Protein AF-A0A968T4H9-F1 (afdb_monomer_lite)

Foldseek 3Di:
DDDDDDDDDDDDDEDQDDDVVVVVVQVVCCVPVVDQKDKYWYPDDPDIDIDIDGD

Rad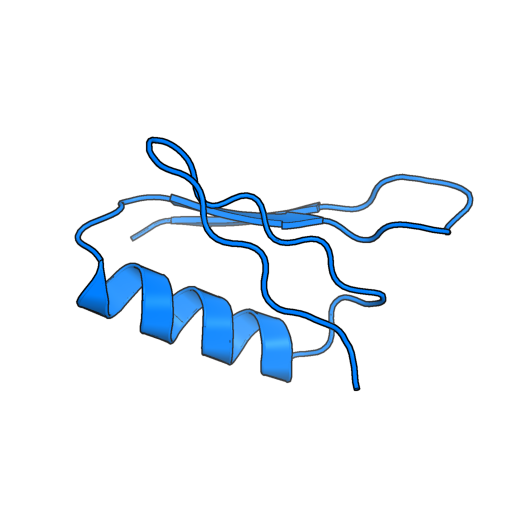ius of gyration: 11.29 Å; chains: 1; bounding box: 28×24×32 Å

Structure (mmCIF, N/CA/C/O backbone):
data_AF-A0A968T4H9-F1
#
_entry.id   AF-A0A968T4H9-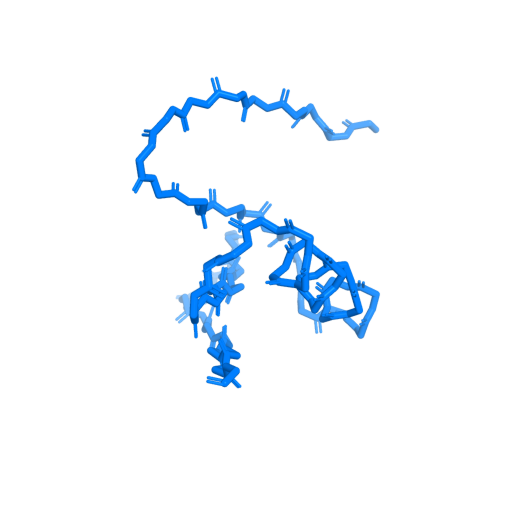F1
#
loop_
_atom_site.group_PDB
_atom_site.id
_atom_site.type_symbol
_atom_site.label_atom_id
_atom_site.lab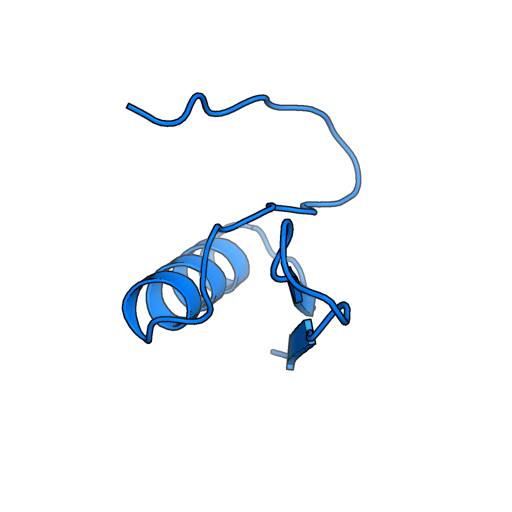el_alt_id
_atom_site.label_comp_id
_atom_site.label_asym_id
_atom_site.label_entity_id
_atom_site.label_seq_id
_atom_site.pdbx_PDB_ins_code
_atom_site.Cartn_x
_atom_site.Cartn_y
_atom_site.Cartn_z
_atom_site.occupancy
_atom_site.B_iso_or_equiv
_atom_site.auth_seq_id
_atom_site.auth_comp_id
_atom_site.auth_asym_id
_atom_site.auth_atom_id
_atom_site.pdbx_PDB_model_num
ATOM 1 N N . MET A 1 1 ? 18.998 2.941 -0.565 1.00 33.66 1 MET A N 1
ATOM 2 C CA . MET A 1 1 ? 18.208 3.712 0.412 1.00 33.66 1 MET A CA 1
ATOM 3 C C . MET A 1 1 ? 17.117 4.431 -0.351 1.00 33.66 1 MET A C 1
ATOM 5 O O . MET A 1 1 ? 17.449 5.218 -1.223 1.00 33.66 1 MET A O 1
ATOM 9 N N . SER A 1 2 ? 15.855 4.119 -0.089 1.00 30.08 2 SER A N 1
ATOM 10 C CA . SER A 1 2 ? 14.713 4.918 -0.538 1.00 30.08 2 SER A CA 1
ATOM 11 C C . SER A 1 2 ? 14.174 5.655 0.685 1.00 30.08 2 SER A C 1
ATOM 13 O O . SER A 1 2 ? 13.865 5.016 1.692 1.00 30.08 2 SER A O 1
ATOM 15 N N . GLU A 1 3 ? 14.170 6.985 0.616 1.00 34.00 3 GLU A N 1
ATOM 16 C CA . GLU A 1 3 ? 13.754 7.899 1.683 1.00 34.00 3 GLU A CA 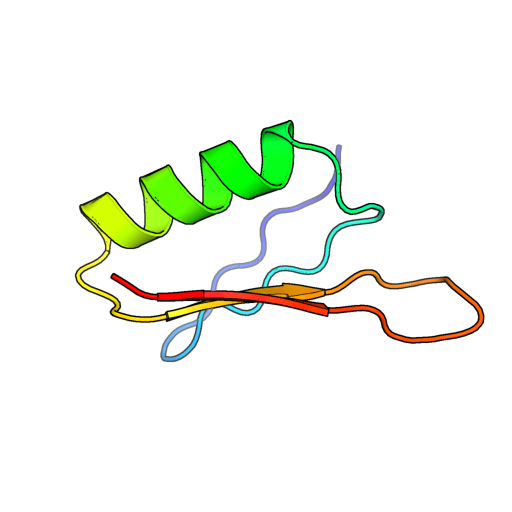1
ATOM 17 C C . GLU A 1 3 ? 12.276 7.733 2.051 1.00 34.00 3 GLU A C 1
ATOM 19 O O . GLU A 1 3 ? 11.421 7.498 1.196 1.00 34.00 3 GLU A O 1
ATOM 24 N N . ILE A 1 4 ? 11.983 7.882 3.344 1.00 39.53 4 ILE A N 1
ATOM 25 C CA . ILE A 1 4 ? 10.626 7.887 3.890 1.00 39.53 4 ILE A CA 1
ATOM 26 C C . ILE A 1 4 ? 10.240 9.350 4.128 1.00 39.53 4 ILE A C 1
ATOM 28 O O . ILE A 1 4 ? 10.772 9.990 5.033 1.00 39.53 4 ILE A O 1
ATOM 32 N N . LEU A 1 5 ? 9.320 9.875 3.317 1.00 34.78 5 LEU A N 1
ATOM 33 C CA . LEU A 1 5 ? 8.700 11.187 3.519 1.00 34.78 5 LEU A CA 1
ATOM 34 C C . LEU A 1 5 ? 7.346 11.022 4.222 1.00 34.78 5 LEU A C 1
ATOM 36 O O . LEU A 1 5 ? 6.508 10.230 3.792 1.00 34.78 5 LEU A O 1
ATOM 40 N N . TYR A 1 6 ? 7.148 11.777 5.305 1.00 41.41 6 TYR A N 1
ATOM 41 C CA . TYR A 1 6 ? 5.956 11.747 6.159 1.00 41.41 6 TYR A CA 1
ATOM 42 C C . TYR A 1 6 ? 5.066 12.970 5.904 1.00 41.41 6 TYR A C 1
ATOM 44 O O . TYR A 1 6 ? 5.548 14.097 6.037 1.00 41.41 6 TYR A O 1
ATOM 52 N N . LYS A 1 7 ? 3.770 12.769 5.600 1.00 36.81 7 LYS A N 1
ATOM 53 C CA . LYS A 1 7 ? 2.731 13.804 5.765 1.00 36.81 7 LYS A CA 1
ATOM 54 C C . LYS A 1 7 ? 1.309 13.227 5.881 1.00 36.81 7 LYS A C 1
ATOM 56 O O . LYS A 1 7 ? 1.015 12.174 5.326 1.00 36.81 7 LYS A O 1
ATOM 61 N N . GLU A 1 8 ? 0.492 13.932 6.662 1.00 58.00 8 GLU A N 1
ATOM 62 C CA . GLU A 1 8 ? -0.795 13.553 7.260 1.00 58.00 8 GLU A CA 1
ATOM 63 C C . GLU A 1 8 ? -1.979 13.386 6.276 1.00 58.00 8 GLU A C 1
ATOM 65 O O . GLU A 1 8 ? -1.997 13.958 5.190 1.00 58.00 8 GLU A O 1
ATOM 70 N N . GLU A 1 9 ? -2.970 12.601 6.729 1.00 44.47 9 GLU A N 1
ATOM 71 C CA . GLU A 1 9 ? -4.326 12.317 6.200 1.00 44.47 9 GLU A CA 1
ATOM 72 C C . GLU A 1 9 ? -4.536 11.253 5.105 1.00 44.47 9 GLU A C 1
ATOM 74 O O . GLU A 1 9 ? -5.662 10.783 4.940 1.00 44.47 9 GLU A O 1
ATOM 79 N N . SER A 1 10 ? -3.506 10.747 4.424 1.00 39.62 10 SER A N 1
ATOM 80 C CA . SER A 1 10 ? -3.636 9.504 3.636 1.00 39.62 10 SER A CA 1
ATOM 81 C C . SER A 1 10 ? -2.278 8.871 3.324 1.00 39.62 10 SER A C 1
ATOM 83 O O . SER A 1 10 ? -1.423 9.483 2.690 1.00 39.62 10 SER A O 1
ATOM 85 N N . GLU A 1 11 ? -2.056 7.627 3.767 1.00 52.81 11 GLU A N 1
ATOM 86 C CA . GLU A 1 11 ? -0.816 6.898 3.471 1.00 52.81 11 GLU A CA 1
ATOM 87 C C . GLU A 1 11 ? -0.816 6.405 2.016 1.00 52.81 11 GLU A C 1
ATOM 89 O O . GLU A 1 11 ? -1.302 5.316 1.710 1.00 52.81 11 GLU A O 1
ATOM 94 N N . ILE A 1 12 ? -0.241 7.193 1.108 1.00 51.62 12 ILE A N 1
ATOM 95 C CA . ILE A 1 12 ? 0.101 6.734 -0.242 1.00 51.62 12 ILE A CA 1
ATOM 96 C C . ILE A 1 12 ? 1.615 6.525 -0.290 1.00 51.62 12 ILE A C 1
ATOM 98 O O . ILE A 1 12 ? 2.386 7.482 -0.297 1.00 51.62 12 ILE A O 1
ATOM 102 N N . LYS A 1 13 ? 2.049 5.257 -0.304 1.00 65.38 13 LYS A N 1
ATOM 103 C CA . LYS A 1 13 ? 3.460 4.873 -0.467 1.00 65.38 13 LYS A CA 1
ATOM 104 C C . LYS A 1 13 ? 3.696 4.350 -1.883 1.00 65.38 13 LYS A C 1
ATOM 106 O O . LYS A 1 13 ? 3.008 3.441 -2.343 1.00 65.38 13 LYS A O 1
ATOM 111 N N . ALA A 1 14 ? 4.688 4.928 -2.552 1.00 52.91 14 ALA A N 1
ATOM 112 C CA . ALA A 1 14 ? 5.157 4.517 -3.868 1.00 52.91 14 ALA A CA 1
ATOM 113 C C . ALA A 1 14 ? 6.272 3.476 -3.719 1.00 52.91 14 ALA A C 1
ATOM 115 O O . ALA A 1 14 ? 7.279 3.745 -3.065 1.00 52.91 14 ALA A O 1
ATOM 116 N N . VAL A 1 15 ? 6.109 2.297 -4.319 1.00 62.97 15 VAL A N 1
ATOM 117 C CA . VAL A 1 15 ? 7.126 1.233 -4.317 1.00 62.97 15 VAL A CA 1
ATOM 118 C C . VAL A 1 15 ? 7.484 0.854 -5.750 1.00 62.97 15 VAL A C 1
ATOM 120 O O . VAL A 1 15 ? 6.632 0.861 -6.635 1.00 62.97 15 VAL A O 1
ATOM 123 N N . LEU A 1 16 ? 8.761 0.5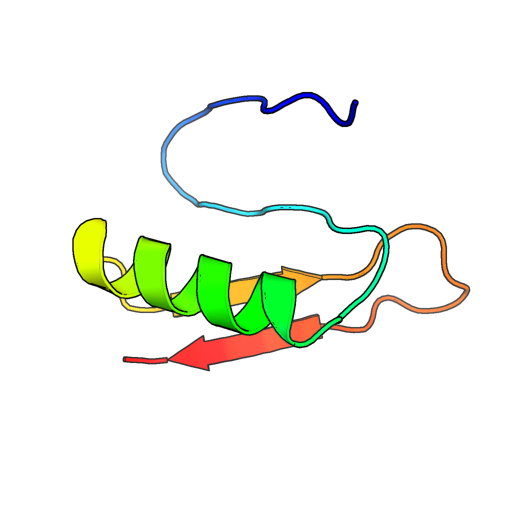41 -5.990 1.00 52.47 16 LEU A N 1
ATOM 124 C CA . LEU A 1 16 ? 9.283 0.187 -7.321 1.00 52.47 16 LEU A CA 1
ATOM 125 C C . LEU A 1 16 ? 8.750 -1.162 -7.844 1.00 52.47 16 LEU A C 1
ATOM 127 O O . LEU A 1 16 ? 8.936 -1.476 -9.012 1.00 52.47 16 LEU A O 1
ATOM 131 N N . GLY A 1 17 ? 8.067 -1.945 -7.006 1.00 58.28 17 GLY A N 1
ATOM 132 C CA . GLY A 1 17 ? 7.431 -3.201 -7.390 1.00 58.28 17 GLY A CA 1
ATOM 133 C C . GLY A 1 17 ? 6.422 -3.677 -6.345 1.00 58.28 17 GLY A C 1
ATOM 134 O O . GLY A 1 17 ? 6.384 -3.168 -5.226 1.00 58.28 17 GLY A O 1
ATOM 135 N N . MET A 1 18 ? 5.598 -4.661 -6.709 1.00 65.31 18 MET A N 1
ATOM 136 C CA . MET A 1 18 ? 4.595 -5.278 -5.826 1.00 65.31 18 MET A CA 1
ATOM 137 C C . MET A 1 18 ? 5.069 -6.613 -5.250 1.00 65.31 18 MET A C 1
ATOM 139 O O . MET A 1 18 ? 4.373 -7.620 -5.343 1.00 65.31 18 MET A O 1
ATOM 143 N N . ASP A 1 19 ? 6.263 -6.626 -4.673 1.00 76.56 19 ASP A N 1
ATOM 144 C CA . ASP A 1 19 ? 6.756 -7.797 -3.951 1.00 76.56 19 ASP A CA 1
ATOM 145 C C . ASP A 1 19 ? 5.894 -8.080 -2.698 1.00 76.56 19 ASP A C 1
ATOM 147 O O . ASP A 1 19 ? 5.298 -7.173 -2.096 1.00 76.56 19 ASP A O 1
ATOM 151 N N . ASP A 1 20 ? 5.847 -9.340 -2.276 1.00 82.38 20 ASP A N 1
ATOM 152 C CA . ASP A 1 20 ? 5.100 -9.814 -1.111 1.00 82.38 20 ASP A CA 1
ATOM 153 C C . ASP A 1 20 ? 5.549 -9.112 0.176 1.00 82.38 20 ASP A C 1
ATOM 155 O O . ASP A 1 20 ? 4.734 -8.855 1.067 1.00 82.38 20 ASP A O 1
ATOM 159 N N . ILE A 1 21 ? 6.812 -8.681 0.233 1.00 83.88 21 ILE A N 1
ATOM 160 C CA . ILE A 1 21 ? 7.358 -7.868 1.328 1.00 83.88 21 ILE A CA 1
ATOM 161 C C . ILE A 1 21 ? 6.558 -6.566 1.508 1.00 83.88 21 ILE A C 1
ATOM 163 O O . ILE A 1 21 ? 6.232 -6.192 2.637 1.00 83.88 21 ILE A O 1
ATOM 167 N N . PHE A 1 22 ? 6.172 -5.885 0.425 1.00 83.25 22 PHE A N 1
ATOM 168 C CA . PHE A 1 22 ? 5.389 -4.647 0.515 1.00 83.25 22 PHE A CA 1
ATOM 169 C C . PHE A 1 22 ? 3.944 -4.907 0.935 1.00 83.25 22 PHE A C 1
ATOM 171 O O . PHE A 1 22 ? 3.352 -4.087 1.637 1.00 83.25 22 PHE A O 1
ATOM 178 N N . THR A 1 23 ? 3.396 -6.069 0.574 1.00 85.06 23 THR A N 1
ATOM 179 C CA . THR A 1 23 ? 2.089 -6.515 1.071 1.00 85.06 23 THR A CA 1
ATOM 180 C C . THR A 1 23 ? 2.141 -6.738 2.585 1.00 85.06 23 THR A C 1
ATOM 182 O O . THR A 1 23 ? 1.282 -6.226 3.302 1.00 85.06 23 THR A O 1
ATOM 185 N N . ALA A 1 24 ? 3.167 -7.429 3.091 1.00 88.75 24 ALA A N 1
ATOM 186 C CA . ALA A 1 24 ? 3.351 -7.664 4.523 1.00 88.75 24 ALA A CA 1
ATOM 187 C C . ALA A 1 24 ? 3.531 -6.353 5.308 1.00 88.75 24 ALA A C 1
ATOM 189 O O . ALA A 1 24 ? 2.907 -6.158 6.352 1.00 88.75 24 ALA A O 1
ATOM 190 N N . LEU A 1 25 ? 4.320 -5.414 4.776 1.00 86.62 25 LEU A N 1
ATOM 191 C CA . LEU A 1 25 ? 4.474 -4.084 5.366 1.00 86.62 25 LEU A CA 1
ATOM 192 C C . LEU A 1 25 ? 3.142 -3.329 5.398 1.00 86.62 25 LEU A C 1
ATOM 194 O O . LEU A 1 25 ? 2.767 -2.822 6.452 1.00 86.62 25 LEU A O 1
ATOM 198 N N . ALA A 1 26 ? 2.402 -3.286 4.288 1.00 87.31 26 ALA A N 1
ATOM 199 C CA . ALA A 1 26 ? 1.108 -2.610 4.225 1.00 87.31 26 ALA A CA 1
ATOM 200 C C . ALA A 1 26 ? 0.104 -3.183 5.238 1.00 87.31 26 ALA A C 1
ATOM 202 O O . ALA A 1 26 ? -0.591 -2.416 5.897 1.00 87.31 26 ALA A O 1
ATOM 203 N N . ILE A 1 27 ? 0.072 -4.507 5.425 1.00 86.62 27 ILE A N 1
ATOM 204 C CA . ILE A 1 27 ? -0.768 -5.165 6.439 1.00 86.62 27 ILE A CA 1
ATOM 205 C C . ILE A 1 27 ? -0.349 -4.764 7.858 1.00 86.62 27 ILE A C 1
ATOM 207 O O . ILE A 1 27 ? -1.209 -4.446 8.682 1.00 86.62 27 ILE A O 1
ATOM 211 N N . ASN A 1 28 ? 0.953 -4.740 8.154 1.00 88.75 28 ASN A N 1
ATOM 212 C CA . ASN A 1 28 ? 1.452 -4.335 9.469 1.00 88.75 28 ASN A CA 1
ATOM 213 C C . ASN A 1 28 ? 1.093 -2.880 9.783 1.00 88.75 28 ASN A C 1
ATOM 215 O O . ASN A 1 28 ? 0.559 -2.598 10.856 1.00 88.75 28 ASN A O 1
ATOM 219 N N . TYR A 1 29 ? 1.316 -1.971 8.831 1.00 84.62 29 TYR A N 1
ATOM 220 C CA . TYR A 1 29 ? 0.917 -0.573 8.980 1.00 84.62 29 TYR A CA 1
ATOM 221 C C . TYR A 1 29 ? -0.593 -0.452 9.174 1.00 84.62 29 TYR A C 1
ATOM 223 O O . TYR A 1 29 ? -1.009 0.157 10.151 1.00 84.62 29 TYR A O 1
ATOM 231 N N . LEU A 1 30 ? -1.406 -1.101 8.332 1.00 87.06 30 LEU A N 1
ATOM 232 C CA . LEU A 1 30 ? -2.871 -1.095 8.426 1.00 87.06 30 LEU A CA 1
ATOM 233 C C . LEU A 1 30 ? -3.384 -1.631 9.774 1.00 87.06 30 LEU A C 1
ATOM 235 O O . LEU A 1 30 ? -4.402 -1.183 10.298 1.00 87.06 30 LEU A O 1
ATOM 239 N N . THR A 1 31 ? -2.670 -2.591 10.358 1.00 86.56 31 THR A N 1
ATOM 240 C CA . THR A 1 31 ? -3.013 -3.168 11.661 1.00 86.56 31 THR A CA 1
ATOM 241 C C . THR A 1 31 ? -2.773 -2.179 12.800 1.00 86.56 31 THR A C 1
ATOM 243 O O . THR A 1 31 ? -3.597 -2.113 13.712 1.00 86.56 31 THR A O 1
ATOM 246 N N . ILE A 1 32 ? -1.687 -1.403 12.737 1.00 88.75 32 ILE A N 1
ATOM 247 C CA . ILE A 1 32 ? -1.252 -0.482 13.799 1.00 88.75 32 ILE A CA 1
ATOM 248 C C . ILE A 1 32 ? -1.918 0.899 13.671 1.00 88.75 32 ILE A C 1
ATOM 250 O O . ILE A 1 32 ? -2.229 1.526 14.679 1.00 88.75 32 ILE A O 1
ATOM 254 N N . SER A 1 33 ? -2.168 1.375 12.450 1.00 79.50 33 SER A N 1
ATOM 255 C CA . SER A 1 33 ? -2.590 2.754 12.160 1.00 79.50 33 SER A CA 1
ATOM 256 C C . SER A 1 33 ? -4.091 3.028 12.315 1.00 79.50 33 SER A C 1
ATOM 258 O O . SER A 1 33 ? -4.528 4.152 12.101 1.00 79.50 33 SER A O 1
ATOM 260 N N . GLN A 1 34 ? -4.896 2.017 12.668 1.00 81.94 34 GLN A N 1
ATOM 261 C CA . GLN A 1 34 ? -6.372 2.055 12.677 1.00 81.94 34 GLN A CA 1
ATOM 262 C C . GLN A 1 34 ? -7.032 2.377 11.320 1.00 81.94 34 GLN A C 1
ATOM 264 O O . GLN A 1 34 ? -8.261 2.470 11.240 1.00 81.94 34 GLN A O 1
ATOM 269 N N . TYR A 1 35 ? -6.259 2.500 10.238 1.00 84.00 35 TYR A N 1
ATOM 270 C CA . TYR A 1 35 ? -6.811 2.671 8.900 1.00 84.00 35 TYR A CA 1
ATOM 271 C C . TYR A 1 35 ? -7.539 1.399 8.433 1.00 84.00 35 TYR A C 1
ATOM 273 O O . TYR A 1 35 ? -7.289 0.287 8.899 1.00 84.00 35 TYR A O 1
ATOM 281 N N . LYS A 1 36 ? -8.478 1.572 7.496 1.00 87.69 36 LYS A N 1
ATOM 282 C CA . LYS A 1 36 ? -9.290 0.478 6.920 1.00 87.69 36 LYS A CA 1
ATOM 283 C C . LYS A 1 36 ? -8.861 0.078 5.513 1.00 87.69 36 LYS A C 1
ATOM 285 O O . LYS A 1 36 ? -9.360 -0.904 4.969 1.00 87.69 36 LYS A O 1
ATOM 290 N N . LEU A 1 37 ? -7.963 0.857 4.917 1.00 86.19 37 LEU A N 1
ATOM 291 C CA . LEU A 1 37 ? -7.524 0.691 3.546 1.00 86.19 37 LEU A CA 1
ATOM 292 C C . LEU A 1 37 ? -6.030 0.962 3.422 1.00 86.19 37 LEU A C 1
ATOM 294 O O . LEU A 1 37 ? -5.561 2.013 3.847 1.00 86.19 37 LEU A O 1
ATOM 298 N N . ALA A 1 38 ? -5.319 0.047 2.773 1.00 86.81 38 ALA A N 1
ATOM 299 C CA . ALA A 1 38 ? -3.979 0.289 2.259 1.00 86.81 38 ALA A CA 1
ATOM 300 C C . ALA A 1 38 ? -3.974 0.145 0.731 1.00 86.81 38 ALA A C 1
ATOM 302 O O . ALA A 1 38 ? -4.603 -0.766 0.176 1.00 86.81 38 ALA A O 1
ATOM 303 N N . LEU A 1 39 ? -3.262 1.049 0.056 1.00 84.06 39 LEU A N 1
ATOM 304 C CA . LEU A 1 39 ? -3.081 1.044 -1.391 1.00 84.06 39 LEU A CA 1
ATOM 305 C C . LEU A 1 39 ? -1.590 0.950 -1.714 1.00 84.06 39 LEU A C 1
ATOM 307 O O . LEU A 1 39 ? -0.798 1.786 -1.289 1.00 84.06 39 LEU A O 1
ATOM 311 N N . ILE A 1 40 ? -1.221 -0.071 -2.478 1.00 85.88 40 ILE A N 1
ATOM 312 C CA . ILE A 1 40 ? 0.133 -0.268 -2.991 1.00 85.88 40 ILE A CA 1
ATOM 313 C C . ILE A 1 40 ? 0.084 0.043 -4.480 1.00 85.88 40 ILE A C 1
ATOM 315 O O . ILE A 1 40 ? -0.709 -0.568 -5.193 1.00 85.88 40 ILE A O 1
ATOM 319 N N . VAL A 1 41 ? 0.903 0.978 -4.952 1.00 82.44 41 VAL A N 1
ATOM 320 C CA . VAL A 1 41 ? 0.936 1.401 -6.360 1.00 82.44 41 VAL A CA 1
ATOM 321 C C . VAL A 1 41 ? 2.373 1.307 -6.858 1.00 82.44 41 VAL A C 1
ATOM 323 O O . VAL A 1 41 ? 3.287 1.776 -6.172 1.00 82.44 41 VAL A O 1
ATOM 326 N N . ASN A 1 42 ? 2.582 0.691 -8.025 1.00 81.50 42 ASN A N 1
ATOM 327 C CA . ASN A 1 42 ? 3.892 0.715 -8.672 1.00 81.50 42 ASN A CA 1
ATOM 328 C C . ASN A 1 42 ? 4.095 2.056 -9.394 1.00 81.50 42 ASN A C 1
ATOM 330 O O . ASN A 1 42 ? 3.170 2.619 -9.975 1.00 81.50 42 ASN A O 1
ATOM 334 N N . PHE A 1 43 ? 5.322 2.565 -9.379 1.00 78.19 43 PHE A N 1
ATOM 335 C CA . PHE A 1 43 ? 5.707 3.752 -10.142 1.00 78.19 43 PHE A CA 1
ATOM 336 C C . PHE A 1 43 ? 6.901 3.422 -11.036 1.00 78.19 43 PHE A C 1
ATOM 338 O O . PHE A 1 43 ? 7.760 2.633 -10.655 1.00 78.19 43 PHE A O 1
ATOM 345 N N . GLY A 1 44 ? 6.960 4.041 -12.219 1.00 73.06 44 GLY A N 1
ATOM 346 C CA 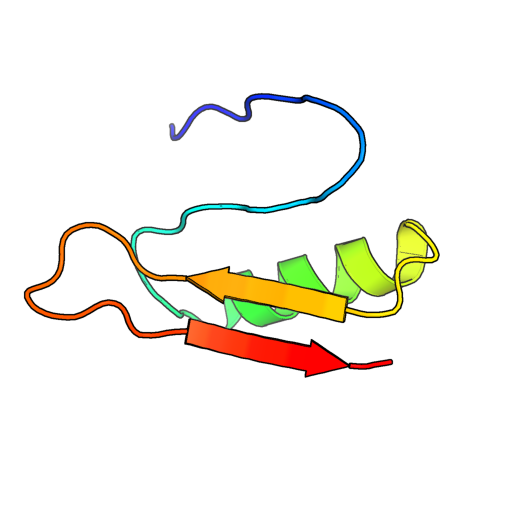. GLY A 1 44 ? 8.055 3.838 -13.176 1.00 73.06 44 GLY A CA 1
ATOM 347 C C . GLY A 1 44 ? 7.823 2.738 -14.217 1.00 73.06 44 GLY A C 1
ATOM 348 O O . GLY A 1 44 ? 8.725 2.455 -14.999 1.00 73.06 44 GLY A O 1
ATOM 349 N N . GLU A 1 45 ? 6.624 2.153 -14.277 1.00 78.50 45 GLU A N 1
ATOM 350 C CA . GLU A 1 45 ? 6.229 1.244 -15.357 1.00 78.50 45 GLU A CA 1
ATOM 351 C C . GLU A 1 45 ? 5.299 1.913 -16.377 1.00 78.50 45 GLU A C 1
ATOM 353 O O . GLU A 1 45 ? 4.684 2.945 -16.113 1.00 78.50 45 GLU A O 1
ATOM 358 N N . LEU A 1 46 ? 5.153 1.275 -17.545 1.00 84.56 46 LEU A N 1
ATOM 359 C CA . LEU A 1 46 ? 4.248 1.691 -18.628 1.00 84.56 46 LEU A CA 1
ATOM 360 C C . LEU A 1 46 ? 2.786 1.852 -18.183 1.00 84.56 46 LEU A C 1
ATOM 362 O O . LEU A 1 46 ? 2.026 2.571 -18.830 1.00 84.56 46 LEU A O 1
ATOM 366 N N . LYS A 1 47 ? 2.377 1.167 -17.110 1.00 83.62 47 LYS A N 1
ATOM 367 C CA . LYS A 1 47 ? 1.039 1.263 -16.523 1.00 83.62 47 LYS A CA 1
ATOM 368 C C . LYS A 1 47 ? 1.125 1.282 -15.000 1.00 83.62 47 LYS A C 1
ATOM 370 O O . LYS A 1 47 ? 1.917 0.549 -14.409 1.00 83.62 47 LYS A O 1
ATOM 375 N N . LEU A 1 48 ? 0.255 2.087 -14.391 1.00 82.56 48 LEU A N 1
ATOM 376 C CA . LEU A 1 48 ? 0.015 2.077 -12.950 1.00 82.56 48 LEU A CA 1
ATOM 377 C C . LEU A 1 48 ? -0.828 0.851 -12.597 1.00 82.56 48 LEU A C 1
ATOM 379 O O . LEU A 1 48 ? -2.042 0.816 -12.798 1.00 82.56 48 LEU A O 1
ATOM 383 N N . ASN A 1 49 ? -0.164 -0.159 -12.070 1.00 83.31 49 ASN A N 1
ATOM 384 C CA . ASN A 1 49 ? -0.763 -1.257 -11.347 1.00 83.31 49 ASN A CA 1
ATOM 385 C C . ASN A 1 49 ? -0.979 -0.824 -9.892 1.00 83.31 49 ASN A C 1
ATOM 387 O O . ASN A 1 49 ? -0.134 -0.172 -9.273 1.00 83.31 49 ASN A O 1
ATOM 391 N N . TYR A 1 50 ? -2.097 -1.241 -9.306 1.00 85.88 50 TYR A N 1
ATOM 392 C CA . TYR A 1 50 ? -2.335 -1.048 -7.879 1.00 85.88 50 TYR A CA 1
ATOM 393 C C . TYR A 1 50 ? -2.918 -2.302 -7.221 1.00 85.88 50 TYR A C 1
ATOM 395 O O . TYR A 1 50 ? -3.647 -3.075 -7.841 1.00 85.88 50 TYR A O 1
ATOM 403 N N . LYS A 1 51 ? -2.615 -2.484 -5.934 1.00 84.88 51 LYS A N 1
ATOM 404 C CA . LYS A 1 51 ? -3.172 -3.521 -5.062 1.00 84.88 51 LYS A CA 1
ATOM 405 C C . LYS A 1 51 ? -3.832 -2.859 -3.863 1.00 84.88 51 LYS A C 1
ATOM 407 O O . LYS A 1 51 ? -3.253 -1.982 -3.225 1.00 84.88 51 LYS A O 1
ATOM 412 N N . ARG A 1 52 ? -5.059 -3.284 -3.568 1.00 88.81 52 ARG A N 1
ATOM 413 C CA . ARG A 1 52 ? -5.899 -2.728 -2.505 1.00 88.81 52 ARG A CA 1
ATOM 414 C C . ARG A 1 52 ? -6.092 -3.764 -1.403 1.00 88.81 52 ARG A C 1
ATOM 416 O O . ARG A 1 52 ? -6.504 -4.882 -1.698 1.00 88.81 52 ARG A O 1
ATOM 423 N N . ILE A 1 53 ? -5.823 -3.387 -0.158 1.00 86.31 53 ILE A N 1
ATOM 424 C CA . ILE A 1 53 ? -5.959 -4.251 1.021 1.00 86.31 53 ILE A CA 1
ATOM 425 C C . ILE A 1 53 ? -6.972 -3.605 1.964 1.00 86.31 53 ILE A C 1
ATOM 427 O O . ILE A 1 53 ? -6.815 -2.438 2.322 1.00 86.31 53 ILE A O 1
ATOM 431 N N . ILE A 1 54 ? -8.017 -4.349 2.326 1.00 86.56 54 ILE A N 1
ATOM 432 C CA . ILE A 1 54 ? -9.110 -3.893 3.194 1.00 86.56 54 ILE A CA 1
ATOM 433 C C . ILE A 1 54 ? -9.118 -4.759 4.455 1.00 86.56 54 ILE A C 1
ATOM 435 O O . ILE A 1 54 ? -8.950 -5.975 4.350 1.00 86.56 54 ILE A O 1
ATOM 439 N N . LYS A 1 55 ? -9.298 -4.120 5.614 1.00 81.31 55 LYS A N 1
ATOM 440 C CA . LYS A 1 55 ? -9.476 -4.770 6.918 1.00 81.31 55 LYS A CA 1
ATOM 441 C C . LYS A 1 55 ? -10.953 -4.885 7.279 1.00 81.31 55 LYS A C 1
ATOM 443 O O . LYS A 1 55 ? -11.692 -3.911 7.006 1.00 81.31 55 LYS A O 1
#

Secondary structure (DSSP, 8-state):
-------SS--EEEESS--HHHHHHHHHHHHHS--SEEEEEE-SSSS--EEEEE-

pLDDT: mean 72.14, std 18.64, range [30.08, 88.81]

Sequence (55 aa):
MSEILYKEESEIKAVLGMDDIFTALAINYLTISQYKLALIVNFGELKLNYKRIIK